Protein AF-A0A4V1RY22-F1 (afdb_monomer)

Nearest PDB structures (foldseek):
  6jee-assembly1_A  TM=6.084E-01  e=9.421E+00  Equus caballus

Mean predicted aligned error: 15.45 Å

Secondary structure (DSSP, 8-state):
-HHHHHHHHHHHHHHHTHHHHHHHHSS-S--EE-GGG-EE----HHHHHHHHHHHHHHHHHHHHTGGGSSSHHHHHHHHHHHHHHHHHHHHHHHTSHHHHHHHHH--HHHHHHHHHHH--S-------SSHHHHHHHHHHTGGGS---

Organism: NCBI:txid451672

Solvent-accessible surface area (backbone atoms only — not comparable to full-atom values): 8780 Å² total; per-residue (Å²): 106,74,70,56,51,53,46,51,50,52,52,49,59,59,51,57,64,46,51,68,36,49,52,35,50,61,53,79,42,55,76,39,76,46,82,94,68,46,76,49,55,28,19,33,77,76,50,42,56,53,37,49,55,50,51,50,52,50,40,52,54,48,58,76,49,26,82,79,44,80,60,35,69,65,46,44,53,52,47,50,52,51,39,53,53,52,47,65,61,42,55,65,50,56,68,32,72,68,43,46,45,38,65,73,74,57,49,74,60,56,59,55,50,53,58,62,69,72,56,78,92,69,92,75,83,87,85,78,76,68,64,66,62,58,52,54,64,58,58,71,68,62,82,82,78,86,77,136

Foldseek 3Di:
DVLVVQVVVVVVVLVVLVVVLVQQQPFDQDFDQDPPRDTGGHNDLLVNLVSLVSSLVVLVVCLVVLVVGRPSVVSNVVSVVVNVVSCVVNVVSCPDPVNVCCVVPPDPVVVVVVVVVPDDDDDDDDDDDVVVVVVVVVVVVPPPPPDD

Sequence (148 aa):
EEKDWAIISMFNEILQHFEPVLITLEGDGQQRKRKEGYIGAYGCPWDTLLGYEYLLGKMEVYKAAAHRYPDPEHFKVNINLCWKKLDKYYSPLDETPVTKKRRIYRNPFDEYREESRQAPTLLQPASSMTTLLQAEDAASSSTHNSLL

Structure (mmCIF, N/CA/C/O backbone):
data_AF-A0A4V1RY22-F1
#
_entry.id   AF-A0A4V1RY22-F1
#
loop_
_atom_site.group_PDB
_atom_site.id
_atom_site.type_symbol
_atom_site.label_atom_id
_atom_site.label_alt_id
_atom_site.label_comp_id
_atom_site.label_asym_id
_atom_site.label_entity_id
_atom_site.label_seq_id
_atom_site.pdbx_PDB_ins_code
_atom_site.Cartn_x
_atom_site.Cartn_y
_atom_site.Cartn_z
_atom_site.occupancy
_atom_site.B_iso_or_equiv
_atom_site.auth_seq_id
_atom_site.auth_comp_id
_atom_site.auth_asym_id
_atom_site.auth_atom_id
_atom_site.pdbx_PDB_model_num
ATOM 1 N N . GLU A 1 1 ? -17.571 12.253 17.803 1.00 68.25 1 GLU A N 1
ATOM 2 C CA . GLU A 1 1 ? -16.321 13.034 17.707 1.00 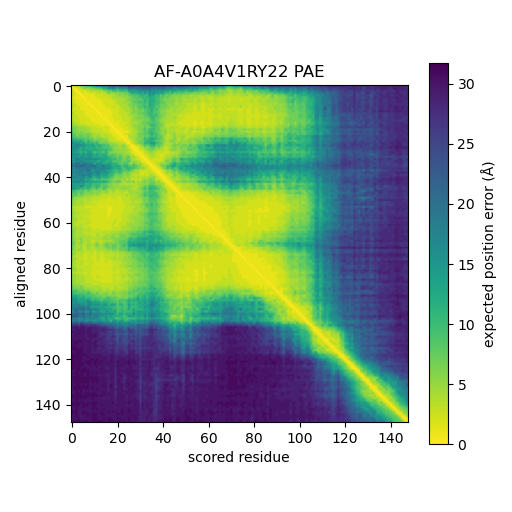68.25 1 GLU A CA 1
ATOM 3 C C . GLU A 1 1 ? -15.068 12.200 17.932 1.00 68.25 1 GLU A C 1
ATOM 5 O O . GLU A 1 1 ? -14.417 11.898 16.948 1.00 68.25 1 GLU A O 1
ATOM 10 N N . GLU A 1 2 ? -14.716 11.763 19.148 1.00 79.75 2 GLU A N 1
ATOM 11 C CA . GLU A 1 2 ? -13.443 11.033 19.377 1.00 79.75 2 GLU A CA 1
ATOM 12 C C . GLU A 1 2 ? -13.326 9.725 18.566 1.00 79.75 2 GLU A C 1
ATOM 14 O O . GLU A 1 2 ? -12.291 9.436 17.968 1.00 79.75 2 GLU A O 1
ATOM 19 N N . LYS A 1 3 ? -14.433 8.979 18.446 1.00 81.81 3 LYS A N 1
ATOM 20 C CA . LYS A 1 3 ? -14.525 7.785 17.590 1.00 81.81 3 LYS A CA 1
ATOM 21 C C . LYS A 1 3 ? -14.288 8.101 16.107 1.00 81.81 3 LYS A C 1
ATOM 23 O O . LYS A 1 3 ? -13.657 7.310 15.412 1.00 81.81 3 LYS A O 1
ATOM 28 N N . ASP A 1 4 ? -14.776 9.243 15.629 1.00 86.75 4 ASP A N 1
ATOM 29 C CA . ASP A 1 4 ? -14.654 9.646 14.225 1.00 86.75 4 ASP A CA 1
ATOM 30 C C . ASP A 1 4 ? -13.204 10.030 13.904 1.00 86.75 4 ASP A C 1
ATOM 32 O O . ASP A 1 4 ? -12.658 9.611 12.885 1.00 86.75 4 ASP A O 1
ATOM 36 N N . TRP A 1 5 ? -12.535 10.729 14.826 1.00 92.19 5 TRP A N 1
ATOM 37 C CA . TRP A 1 5 ? -11.103 11.021 14.731 1.00 92.19 5 TRP A CA 1
ATOM 38 C C . TRP A 1 5 ? -10.240 9.757 14.730 1.00 92.19 5 TRP A C 1
ATOM 40 O O . TRP A 1 5 ? -9.303 9.664 13.938 1.00 92.19 5 TRP A O 1
ATOM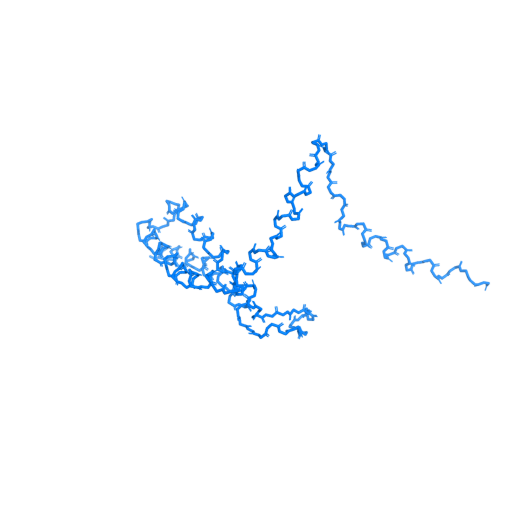 50 N N . ALA A 1 6 ? -10.578 8.756 15.549 1.00 88.69 6 ALA A N 1
ATOM 51 C CA . ALA A 1 6 ? -9.882 7.469 15.545 1.00 88.69 6 ALA A CA 1
ATOM 52 C C . ALA A 1 6 ? -10.015 6.742 14.192 1.00 88.69 6 ALA A C 1
ATOM 54 O O . ALA A 1 6 ? -9.037 6.192 13.684 1.00 88.69 6 ALA A O 1
ATOM 55 N N . ILE A 1 7 ? -11.203 6.789 13.574 1.00 88.69 7 ILE A N 1
ATOM 56 C CA . ILE A 1 7 ? -11.438 6.228 12.235 1.00 88.69 7 ILE A CA 1
ATOM 57 C C . ILE A 1 7 ? -10.599 6.965 11.182 1.00 88.69 7 ILE A C 1
ATOM 59 O O . ILE A 1 7 ? -9.950 6.326 10.353 1.00 88.69 7 ILE A O 1
ATOM 63 N N . ILE A 1 8 ? -10.577 8.301 11.222 1.00 90.12 8 ILE A N 1
ATOM 64 C CA . ILE A 1 8 ? -9.783 9.117 10.291 1.00 90.12 8 ILE A CA 1
ATOM 65 C C . ILE A 1 8 ? -8.288 8.815 10.444 1.00 90.12 8 ILE A C 1
ATOM 67 O O . ILE A 1 8 ? -7.602 8.622 9.441 1.00 90.12 8 ILE A O 1
ATOM 71 N N . SER A 1 9 ? -7.789 8.722 11.679 1.00 90.62 9 SER A N 1
ATOM 72 C CA . SER A 1 9 ? -6.379 8.419 11.952 1.00 90.62 9 SER A CA 1
ATOM 73 C C . SER A 1 9 ? -5.979 7.049 11.404 1.00 90.62 9 SER A C 1
ATOM 75 O O . SER A 1 9 ? -4.962 6.927 10.727 1.00 90.62 9 SER A O 1
ATOM 77 N N . MET A 1 10 ? -6.821 6.034 11.601 1.00 89.19 10 MET A N 1
ATOM 78 C CA . MET A 1 10 ? -6.621 4.701 11.032 1.00 89.19 10 MET A CA 1
ATOM 79 C C . MET A 1 10 ? -6.552 4.726 9.497 1.00 89.19 10 MET A C 1
ATOM 81 O O . MET A 1 10 ? -5.671 4.100 8.907 1.00 89.19 10 MET A O 1
ATOM 85 N N . PHE A 1 11 ? -7.463 5.437 8.822 1.00 90.44 11 PHE A N 1
ATOM 86 C CA . PHE A 1 11 ? -7.391 5.556 7.361 1.00 90.44 11 PHE A CA 1
ATOM 87 C C . PHE A 1 11 ? -6.138 6.308 6.914 1.00 90.44 11 PHE A C 1
ATOM 89 O O . PHE A 1 11 ? -5.524 5.915 5.923 1.00 90.44 11 PHE A O 1
ATOM 96 N N . ASN A 1 12 ? -5.724 7.336 7.654 1.00 91.75 12 ASN A N 1
ATOM 97 C CA . ASN A 1 12 ? -4.485 8.053 7.385 1.00 91.75 12 ASN A CA 1
ATOM 98 C C . ASN A 1 12 ? -3.258 7.129 7.484 1.00 91.75 12 ASN A C 1
ATOM 100 O O . ASN A 1 12 ? -2.412 7.155 6.596 1.00 91.75 12 ASN A O 1
ATOM 104 N N . GLU A 1 13 ? -3.186 6.260 8.497 1.00 90.88 13 GLU A N 1
ATOM 105 C CA . GLU A 1 13 ? -2.116 5.257 8.628 1.00 90.88 13 GLU A CA 1
ATOM 106 C C . GLU A 1 13 ? -2.052 4.311 7.422 1.00 90.88 13 GLU A C 1
ATOM 108 O O . GLU A 1 13 ? -0.976 4.028 6.901 1.00 90.88 13 GLU A O 1
ATOM 113 N N . ILE A 1 14 ? -3.205 3.852 6.930 1.00 91.06 14 ILE A N 1
ATOM 114 C CA . ILE A 1 14 ? -3.262 2.988 5.743 1.00 91.06 14 ILE A CA 1
ATOM 115 C C . ILE A 1 14 ? -2.799 3.740 4.494 1.00 91.06 14 ILE A C 1
ATOM 117 O O . ILE A 1 14 ? -2.056 3.190 3.679 1.00 91.06 14 ILE A O 1
ATOM 121 N N . LEU A 1 15 ? -3.234 4.992 4.333 1.00 91.38 15 LEU A N 1
ATOM 122 C CA . LEU A 1 15 ? -2.888 5.821 3.180 1.00 91.38 15 LEU A CA 1
ATOM 123 C C . LEU A 1 15 ? -1.398 6.181 3.143 1.00 91.38 15 LEU A C 1
ATOM 125 O O . LEU A 1 15 ? -0.839 6.271 2.052 1.00 91.38 15 LEU A O 1
ATOM 129 N N . GLN A 1 16 ? -0.721 6.279 4.290 1.00 90.44 16 GLN A N 1
ATOM 130 C CA . GLN A 1 16 ? 0.732 6.492 4.339 1.00 90.44 16 GLN A CA 1
ATOM 131 C C . GLN A 1 16 ? 1.527 5.382 3.636 1.00 90.44 16 GLN A C 1
ATOM 133 O O . GLN A 1 16 ? 2.604 5.639 3.107 1.00 90.44 16 GLN A O 1
ATOM 138 N N . HIS A 1 17 ? 1.005 4.152 3.551 1.00 89.94 17 HIS A N 1
ATOM 139 C CA . HIS A 1 17 ? 1.664 3.087 2.787 1.00 89.94 17 HIS A CA 1
ATOM 140 C C . HIS A 1 17 ? 1.627 3.306 1.267 1.00 89.94 17 HIS A C 1
ATOM 142 O O . HIS A 1 17 ? 2.456 2.734 0.558 1.00 89.94 17 HIS A O 1
ATOM 148 N N . PHE A 1 18 ? 0.703 4.127 0.758 1.00 87.50 18 PHE A N 1
ATOM 149 C CA . PHE A 1 18 ? 0.601 4.431 -0.670 1.00 87.50 18 PHE A CA 1
ATOM 150 C C . PHE A 1 18 ? 1.628 5.462 -1.119 1.00 87.50 18 PHE A C 1
ATOM 152 O O . PHE A 1 18 ? 2.100 5.373 -2.246 1.00 87.50 18 PHE A O 1
ATOM 159 N N . GLU A 1 19 ? 2.010 6.400 -0.258 1.00 83.75 19 GLU A N 1
ATOM 160 C CA . GLU A 1 19 ? 2.966 7.460 -0.586 1.00 83.75 19 GLU A CA 1
ATOM 161 C C . GLU A 1 19 ? 4.309 6.940 -1.142 1.00 83.75 19 GLU A C 1
ATOM 163 O O . GLU A 1 19 ? 4.658 7.316 -2.265 1.00 83.75 19 GLU A O 1
ATOM 168 N N . PRO A 1 20 ? 5.043 6.023 -0.475 1.00 74.69 20 PRO A N 1
ATOM 169 C CA . PRO A 1 20 ? 6.306 5.518 -1.015 1.00 74.69 20 PRO A CA 1
ATOM 170 C C . PRO A 1 20 ? 6.109 4.730 -2.315 1.00 74.69 20 PRO A C 1
ATOM 172 O O . PRO A 1 20 ? 6.975 4.750 -3.191 1.00 74.69 20 PRO A O 1
ATOM 175 N N . VAL A 1 21 ? 4.962 4.065 -2.480 1.00 81.69 21 VAL A N 1
ATOM 176 C CA . VAL A 1 21 ? 4.645 3.334 -3.711 1.00 81.69 21 VAL A CA 1
ATOM 177 C C . VAL A 1 21 ? 4.370 4.302 -4.853 1.00 81.69 21 VAL A C 1
ATOM 179 O O . VAL A 1 21 ? 4.947 4.139 -5.919 1.00 81.69 21 VAL A O 1
ATOM 182 N N . LEU A 1 22 ? 3.572 5.345 -4.633 1.00 80.81 22 LEU A N 1
ATOM 183 C CA . LEU A 1 22 ? 3.288 6.367 -5.640 1.00 80.81 22 LEU A CA 1
ATOM 184 C C . LEU A 1 22 ? 4.559 7.100 -6.070 1.00 80.81 22 LEU A C 1
ATOM 186 O O . LEU A 1 22 ? 4.793 7.219 -7.266 1.00 80.81 22 LEU A O 1
ATOM 190 N N . ILE A 1 23 ? 5.439 7.466 -5.132 1.00 70.75 23 ILE A N 1
ATOM 191 C CA . ILE A 1 23 ? 6.755 8.044 -5.458 1.00 70.75 23 ILE A CA 1
ATOM 192 C C . ILE A 1 23 ? 7.572 7.087 -6.335 1.00 70.75 23 ILE A C 1
ATOM 194 O O . ILE A 1 23 ? 8.228 7.507 -7.282 1.00 70.75 23 ILE A O 1
ATOM 198 N N . THR A 1 24 ? 7.510 5.785 -6.052 1.00 67.56 24 THR A N 1
ATOM 199 C CA . THR A 1 24 ? 8.213 4.758 -6.833 1.00 67.56 24 THR A CA 1
ATOM 200 C C . THR A 1 24 ? 7.589 4.547 -8.218 1.00 67.56 24 THR A C 1
ATOM 202 O O . THR A 1 24 ? 8.281 4.122 -9.140 1.00 67.56 24 THR A O 1
ATOM 205 N N . LEU A 1 25 ? 6.305 4.865 -8.394 1.00 72.25 25 LEU A N 1
ATOM 206 C CA . LEU A 1 25 ? 5.580 4.781 -9.666 1.00 72.25 25 LEU A CA 1
ATOM 207 C C . LEU A 1 25 ? 5.710 6.052 -10.513 1.00 72.25 25 LEU A C 1
ATOM 209 O O . LEU A 1 25 ? 5.703 5.977 -11.740 1.00 72.25 25 LEU A O 1
ATOM 213 N N . GLU A 1 26 ? 5.840 7.210 -9.874 1.00 70.31 26 GLU A N 1
ATOM 214 C CA . GLU A 1 26 ? 5.948 8.510 -10.524 1.00 70.31 26 GLU A CA 1
ATOM 215 C C . GLU A 1 26 ? 7.391 8.766 -10.980 1.00 70.31 26 GLU A C 1
ATOM 217 O O . GLU A 1 26 ? 8.230 9.331 -10.278 1.00 70.31 26 GLU A O 1
ATOM 222 N N . GLY A 1 27 ? 7.702 8.342 -12.203 1.00 71.12 27 GLY A N 1
ATOM 223 C CA . GLY A 1 27 ? 8.973 8.661 -12.836 1.00 71.12 27 GLY A CA 1
ATOM 224 C C . GLY A 1 27 ? 9.183 7.952 -14.166 1.00 71.12 27 GLY A C 1
ATOM 225 O O . GLY A 1 27 ? 8.273 7.361 -14.736 1.00 71.12 27 GLY A O 1
ATOM 226 N N . ASP A 1 28 ? 10.405 8.036 -14.667 1.00 72.25 28 ASP A N 1
ATOM 227 C CA . ASP A 1 28 ? 10.824 7.529 -15.976 1.00 72.25 28 ASP A CA 1
ATOM 228 C C . ASP A 1 28 ? 11.980 6.519 -15.882 1.00 72.25 28 ASP A C 1
ATOM 230 O O . ASP A 1 28 ? 12.643 6.217 -16.874 1.00 72.25 28 ASP A O 1
ATOM 234 N N . GLY A 1 29 ? 12.265 6.029 -14.676 1.00 72.38 29 GLY A N 1
ATOM 235 C CA . GLY A 1 29 ? 13.343 5.091 -14.383 1.00 72.38 29 GLY A CA 1
ATOM 236 C C . GLY A 1 29 ? 14.748 5.687 -14.508 1.00 72.38 29 GLY A C 1
ATOM 237 O O . GLY A 1 29 ? 15.724 4.944 -14.416 1.00 72.38 29 GLY A O 1
ATOM 238 N N . GLN A 1 30 ? 14.889 7.002 -14.709 1.00 76.19 30 GLN A N 1
ATOM 239 C CA . GLN A 1 30 ? 16.201 7.630 -14.872 1.00 76.19 30 GLN A CA 1
ATOM 240 C C . GLN A 1 30 ? 16.819 8.010 -13.529 1.00 76.19 30 GLN A C 1
ATOM 242 O O . GLN A 1 30 ? 16.189 8.675 -12.699 1.00 76.19 30 GLN A O 1
ATOM 247 N N . GLN A 1 31 ? 18.094 7.655 -13.351 1.00 77.50 31 GLN A N 1
ATOM 248 C CA . GLN A 1 31 ? 18.866 8.094 -12.196 1.00 77.50 31 GLN A CA 1
ATOM 249 C C . GLN A 1 31 ? 19.122 9.595 -12.259 1.00 77.50 31 GLN A C 1
ATOM 251 O O . GLN A 1 31 ? 19.667 10.112 -13.235 1.00 77.50 31 GLN A O 1
ATOM 256 N N . ARG A 1 32 ? 18.731 10.300 -11.198 1.00 78.50 32 ARG A N 1
ATOM 257 C CA . ARG A 1 32 ? 18.973 11.736 -11.047 1.00 78.50 32 ARG A CA 1
ATOM 258 C C . ARG A 1 32 ? 19.325 12.051 -9.606 1.00 78.50 32 ARG A C 1
ATOM 260 O O . ARG A 1 32 ? 18.870 11.371 -8.688 1.00 78.50 32 ARG A O 1
ATOM 267 N N . LYS A 1 33 ? 20.085 13.126 -9.413 1.00 82.19 33 LYS A N 1
ATOM 268 C CA . LYS A 1 33 ? 20.279 13.723 -8.093 1.00 82.19 33 LYS A CA 1
ATOM 269 C C . LYS A 1 33 ? 18.964 14.383 -7.665 1.00 82.19 33 LYS A C 1
ATOM 271 O O . LYS A 1 33 ? 18.443 15.243 -8.375 1.00 82.19 33 LYS A O 1
ATOM 276 N N . ARG A 1 34 ? 18.391 13.931 -6.553 1.00 75.88 34 ARG A N 1
ATOM 277 C CA . ARG A 1 34 ? 17.114 14.398 -5.993 1.00 75.88 34 ARG A CA 1
ATOM 278 C C . ARG A 1 34 ? 17.362 15.278 -4.763 1.00 75.88 34 ARG A C 1
ATOM 280 O O . ARG A 1 34 ? 18.503 15.650 -4.474 1.00 75.88 34 ARG A O 1
ATOM 287 N N . LYS A 1 35 ? 16.278 15.665 -4.074 1.00 76.50 35 LYS A N 1
ATOM 288 C CA . LYS A 1 35 ? 16.358 16.408 -2.807 1.00 76.50 35 LYS A CA 1
ATOM 289 C C . LYS A 1 35 ? 17.303 15.680 -1.842 1.00 76.50 35 LYS A C 1
ATOM 291 O O . LYS A 1 35 ? 17.415 14.461 -1.895 1.00 76.50 35 LYS A O 1
ATOM 296 N N . GLU A 1 36 ? 18.028 16.455 -1.039 1.00 74.19 36 GLU A N 1
ATOM 297 C CA . GLU A 1 36 ? 19.043 15.958 -0.090 1.00 74.19 36 GLU A CA 1
ATOM 298 C C . GLU A 1 36 ? 20.260 15.268 -0.734 1.00 74.19 36 GLU A C 1
ATOM 300 O O . GLU A 1 36 ? 21.103 14.703 -0.048 1.00 74.19 36 GLU A O 1
ATOM 305 N N . GLY A 1 37 ? 20.416 15.359 -2.059 1.00 76.75 37 GLY A N 1
ATOM 306 C CA . GLY A 1 37 ? 21.600 14.861 -2.758 1.00 76.75 37 GLY A CA 1
ATOM 307 C C . GLY A 1 37 ? 21.592 13.360 -3.049 1.00 76.75 37 GLY A C 1
ATOM 308 O O . GLY A 1 37 ? 22.534 12.884 -3.682 1.00 76.75 37 GLY A O 1
ATOM 309 N N . TYR A 1 38 ? 20.527 12.646 -2.673 1.00 75.25 38 TYR A N 1
ATOM 310 C CA . TYR A 1 38 ? 20.320 11.237 -3.003 1.00 75.25 38 TYR A CA 1
ATOM 311 C C . TYR A 1 38 ? 20.258 11.017 -4.523 1.00 75.25 38 TYR A C 1
ATOM 313 O O . TYR A 1 38 ? 19.579 11.758 -5.242 1.00 75.25 38 TYR A O 1
ATOM 321 N N . ILE A 1 39 ? 20.958 9.994 -5.021 1.00 74.94 39 ILE A N 1
ATOM 322 C CA . ILE A 1 39 ? 20.863 9.546 -6.415 1.00 74.94 39 ILE A CA 1
ATOM 323 C C . ILE A 1 39 ? 19.891 8.371 -6.460 1.00 74.94 39 ILE A C 1
ATOM 325 O O . ILE A 1 39 ? 20.169 7.309 -5.911 1.00 74.94 39 ILE A O 1
ATOM 329 N N . GLY A 1 40 ? 18.763 8.567 -7.137 1.00 70.19 40 GLY A N 1
ATOM 330 C CA . GLY A 1 40 ? 17.729 7.548 -7.270 1.00 70.19 40 GLY A CA 1
ATOM 331 C C . GLY A 1 40 ? 17.014 7.618 -8.610 1.00 70.19 40 GLY A C 1
ATOM 332 O O . GLY A 1 40 ? 16.912 8.684 -9.228 1.00 70.19 40 GLY A O 1
ATOM 333 N N . ALA A 1 41 ? 16.521 6.464 -9.049 1.00 71.62 41 ALA A N 1
ATOM 334 C CA . ALA A 1 41 ? 15.578 6.336 -10.151 1.00 71.62 41 ALA A CA 1
ATOM 335 C C . ALA A 1 41 ? 14.183 6.054 -9.578 1.00 71.62 41 ALA A C 1
ATOM 337 O O . ALA A 1 41 ? 14.039 5.197 -8.714 1.00 71.62 41 ALA A O 1
ATOM 338 N N . TYR A 1 42 ? 13.172 6.771 -10.067 1.00 74.88 42 TYR A N 1
ATOM 339 C CA . TYR A 1 42 ? 11.756 6.557 -9.744 1.00 74.88 42 TYR A CA 1
ATOM 340 C C . TYR A 1 42 ? 11.007 6.18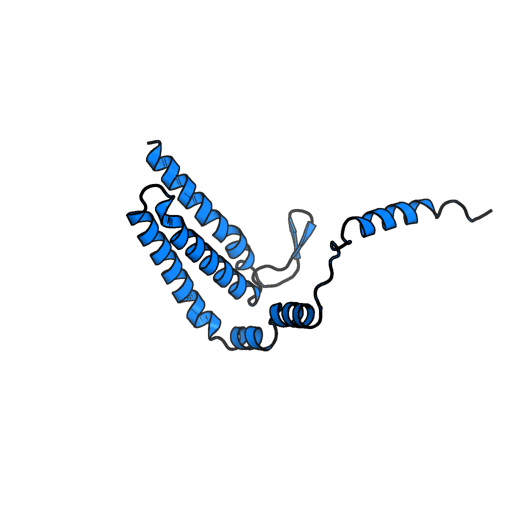7 -11.022 1.00 74.88 42 TYR A C 1
ATOM 342 O O . TYR A 1 42 ? 11.448 6.569 -12.105 1.00 74.88 42 TYR A O 1
ATOM 350 N N . GLY A 1 43 ? 9.892 5.467 -10.924 1.00 69.44 43 GLY A N 1
ATOM 351 C CA . GLY A 1 43 ? 9.088 5.027 -12.070 1.00 69.44 43 GLY A CA 1
ATOM 352 C C . GLY A 1 43 ? 9.739 3.917 -12.889 1.00 69.44 43 GLY A C 1
ATOM 353 O O . GLY A 1 43 ? 9.508 3.792 -14.089 1.00 69.44 43 GLY A O 1
ATOM 354 N N . CYS A 1 44 ? 10.600 3.120 -12.260 1.00 71.38 44 CYS A N 1
ATOM 355 C CA . CYS A 1 44 ? 11.159 1.941 -12.891 1.00 71.38 44 CYS A CA 1
ATOM 356 C C . CYS A 1 44 ? 10.056 0.871 -13.010 1.00 71.38 44 CYS A C 1
ATOM 358 O O . CYS A 1 44 ? 9.512 0.467 -11.979 1.00 71.38 44 CYS A O 1
ATOM 360 N N . PRO A 1 45 ? 9.731 0.352 -14.212 1.00 69.12 45 PRO A N 1
ATOM 361 C CA . PRO A 1 45 ? 8.647 -0.626 -14.372 1.00 69.12 45 PRO A CA 1
ATOM 362 C C . PRO A 1 45 ? 8.821 -1.888 -13.513 1.00 69.12 45 PRO A C 1
ATOM 364 O O . PRO A 1 45 ? 7.851 -2.559 -13.168 1.00 69.12 45 PRO A O 1
ATOM 367 N N . TRP A 1 46 ? 10.065 -2.217 -13.152 1.00 70.44 46 TRP A N 1
ATOM 368 C CA . TRP A 1 46 ? 10.387 -3.338 -12.270 1.00 70.44 46 TRP A CA 1
ATOM 369 C C . TRP A 1 46 ? 9.959 -3.097 -10.814 1.00 70.44 46 TRP A C 1
ATOM 371 O O . TRP A 1 46 ? 9.610 -4.059 -10.129 1.00 70.44 46 TRP A O 1
ATOM 381 N N . ASP A 1 47 ? 9.969 -1.843 -10.359 1.00 75.62 47 ASP A N 1
ATOM 382 C CA . ASP A 1 47 ? 9.603 -1.455 -8.993 1.00 75.62 47 ASP A CA 1
ATOM 383 C C . ASP A 1 47 ? 8.091 -1.265 -8.852 1.00 75.62 47 ASP A C 1
ATOM 385 O O . ASP A 1 47 ? 7.539 -1.448 -7.768 1.00 75.62 47 ASP A O 1
ATOM 389 N N . THR A 1 48 ? 7.397 -1.008 -9.968 1.00 75.69 48 THR A N 1
ATOM 390 C CA . THR A 1 48 ? 5.934 -1.011 -10.023 1.00 75.69 48 THR A CA 1
ATOM 391 C C . THR A 1 48 ? 5.360 -2.304 -9.458 1.00 75.69 48 THR A C 1
ATOM 393 O O . THR A 1 48 ? 4.482 -2.247 -8.603 1.00 75.69 48 THR A O 1
ATOM 396 N N . LEU A 1 49 ? 5.88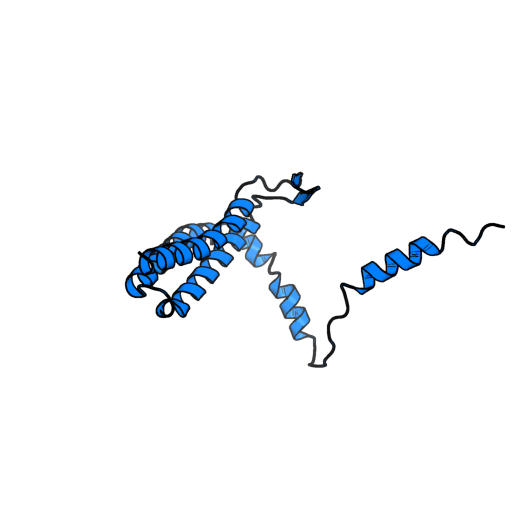3 -3.465 -9.866 1.00 77.62 49 LEU A N 1
ATOM 397 C CA . LEU A 1 49 ? 5.374 -4.748 -9.376 1.00 77.62 49 LEU A CA 1
ATOM 398 C C . LEU A 1 49 ? 5.566 -4.909 -7.862 1.00 77.62 49 LEU A C 1
ATOM 400 O O . LEU A 1 49 ? 4.621 -5.273 -7.168 1.00 77.62 49 LEU A O 1
ATOM 404 N N . LEU A 1 50 ? 6.756 -4.570 -7.354 1.00 79.12 50 LEU A N 1
ATOM 405 C CA . LEU A 1 50 ? 7.058 -4.623 -5.917 1.00 79.12 50 LEU A CA 1
ATOM 406 C C . LEU A 1 50 ? 6.138 -3.710 -5.111 1.00 79.12 50 LEU A C 1
ATOM 408 O O . LEU A 1 50 ? 5.705 -4.078 -4.023 1.00 79.12 50 LEU A O 1
ATOM 412 N N . GLY A 1 51 ? 5.828 -2.528 -5.648 1.00 83.75 51 GLY A N 1
ATOM 413 C CA . GLY A 1 51 ? 4.909 -1.587 -5.020 1.00 83.75 51 GLY A CA 1
ATOM 414 C C . GLY A 1 51 ? 3.509 -2.176 -4.842 1.00 83.75 51 GLY A C 1
ATOM 415 O O . GLY A 1 51 ? 2.921 -2.060 -3.767 1.00 83.75 51 GLY A O 1
ATOM 416 N N . TYR A 1 52 ? 2.992 -2.868 -5.861 1.00 84.69 52 TYR A N 1
ATOM 417 C CA . TYR A 1 52 ? 1.705 -3.557 -5.757 1.00 84.69 52 TYR A CA 1
ATOM 418 C C . TYR A 1 52 ? 1.754 -4.755 -4.798 1.00 84.69 52 TYR A C 1
ATOM 420 O O . TYR A 1 52 ? 0.865 -4.873 -3.956 1.00 84.69 52 TYR A O 1
ATOM 428 N N . GLU A 1 53 ? 2.783 -5.606 -4.875 1.00 86.25 53 GLU A N 1
ATOM 429 C CA . GLU A 1 53 ? 2.970 -6.745 -3.957 1.00 86.25 53 GLU A CA 1
ATOM 430 C C . GLU A 1 53 ? 3.029 -6.279 -2.493 1.00 86.25 53 GLU A C 1
ATOM 432 O O . GLU A 1 53 ? 2.374 -6.854 -1.619 1.00 86.25 53 GLU A O 1
ATOM 437 N N . TYR A 1 54 ? 3.747 -5.182 -2.234 1.00 88.06 54 TYR A N 1
ATOM 438 C CA . TYR A 1 54 ? 3.818 -4.546 -0.922 1.00 88.06 54 TYR A CA 1
ATOM 439 C C . TYR A 1 54 ? 2.439 -4.094 -0.425 1.00 88.06 54 TYR A C 1
ATOM 441 O O . TYR A 1 54 ? 2.048 -4.443 0.692 1.00 88.06 54 TYR A O 1
ATOM 449 N N . LEU A 1 55 ? 1.678 -3.352 -1.240 1.00 90.69 55 LEU A N 1
ATOM 450 C CA . LEU A 1 55 ? 0.348 -2.869 -0.847 1.00 90.69 55 LEU A CA 1
ATOM 451 C C . LEU A 1 55 ? -0.638 -4.018 -0.629 1.00 90.69 55 LEU A C 1
ATOM 453 O O . LEU A 1 55 ? -1.366 -4.009 0.364 1.00 90.69 55 LEU A O 1
ATOM 457 N N . LEU A 1 56 ? -0.645 -5.020 -1.512 1.00 91.00 56 LEU A N 1
ATOM 458 C CA . LEU A 1 56 ? -1.474 -6.219 -1.365 1.00 91.00 56 LEU A CA 1
ATOM 459 C C . LEU A 1 56 ? -1.158 -6.944 -0.051 1.00 91.00 56 LEU A C 1
ATOM 461 O O . LEU A 1 56 ? -2.078 -7.263 0.706 1.00 91.00 56 LEU A O 1
ATOM 465 N N . GLY A 1 57 ? 0.129 -7.115 0.269 1.00 89.06 57 GLY A 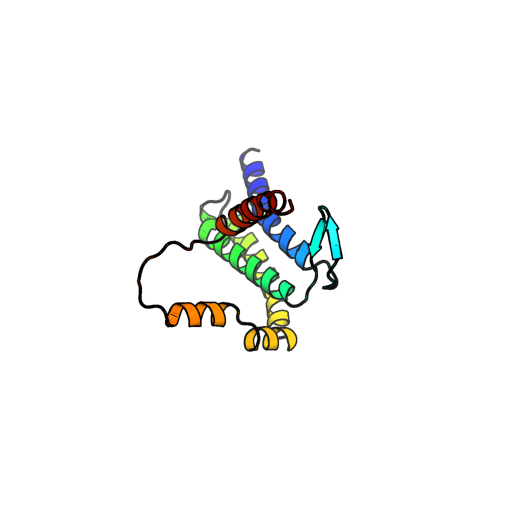N 1
ATOM 466 C CA . GLY A 1 57 ? 0.575 -7.684 1.540 1.00 89.06 57 GLY A CA 1
ATOM 467 C C . GLY A 1 57 ? 0.135 -6.859 2.753 1.00 89.06 57 GLY A C 1
ATOM 468 O O . GLY A 1 57 ? -0.358 -7.416 3.734 1.00 89.06 57 GLY A O 1
ATOM 469 N N . LYS A 1 58 ? 0.231 -5.523 2.688 1.00 91.44 58 LYS A N 1
ATOM 470 C CA . LYS A 1 58 ? -0.252 -4.637 3.761 1.00 91.44 58 LYS A CA 1
ATOM 471 C C . LYS A 1 58 ? -1.752 -4.774 3.987 1.00 91.44 58 LYS A C 1
ATOM 473 O O . LYS A 1 58 ? -2.178 -4.910 5.132 1.00 91.44 58 LYS A O 1
ATOM 478 N N . MET A 1 59 ? -2.547 -4.792 2.919 1.00 93.06 59 MET A N 1
ATOM 479 C CA . MET A 1 59 ? -3.993 -4.977 3.030 1.00 93.06 59 MET A CA 1
ATOM 480 C C . MET A 1 59 ? -4.349 -6.318 3.690 1.00 93.06 59 MET A C 1
ATOM 482 O O . MET A 1 59 ? -5.259 -6.347 4.512 1.00 93.06 59 MET A O 1
ATOM 486 N N . GLU A 1 60 ? -3.626 -7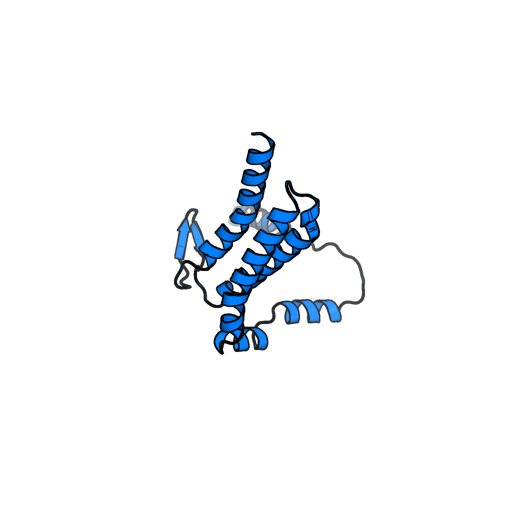.408 3.407 1.00 92.19 60 GLU A N 1
ATOM 487 C CA . GLU A 1 60 ? -3.831 -8.699 4.093 1.00 92.19 60 GLU A CA 1
ATOM 488 C C . GLU A 1 60 ? -3.554 -8.621 5.604 1.00 92.19 60 GLU A C 1
ATOM 490 O O . GLU A 1 60 ? -4.342 -9.124 6.409 1.00 92.19 60 GLU A O 1
ATOM 495 N N . VAL A 1 61 ? -2.498 -7.910 6.017 1.00 91.44 61 VAL A N 1
ATOM 496 C CA . VAL A 1 61 ? -2.223 -7.657 7.444 1.00 91.44 61 VAL A CA 1
ATOM 497 C C . VAL A 1 61 ? -3.381 -6.895 8.100 1.00 91.44 61 VAL A C 1
ATOM 499 O O . VAL A 1 61 ? -3.837 -7.279 9.180 1.00 91.44 61 VAL A O 1
ATOM 502 N N . TYR A 1 62 ? -3.910 -5.861 7.438 1.00 91.50 62 TYR A N 1
ATOM 503 C CA . TYR A 1 62 ? -5.058 -5.103 7.949 1.00 91.50 62 TYR A CA 1
ATOM 504 C C . TYR A 1 62 ? -6.345 -5.933 8.005 1.00 91.50 62 TYR A C 1
ATOM 506 O O . TYR A 1 62 ? -7.095 -5.807 8.972 1.00 91.50 62 TYR A O 1
ATOM 514 N N . LYS A 1 63 ? -6.595 -6.826 7.034 1.00 89.94 63 LYS A N 1
ATOM 515 C CA . LYS A 1 63 ? -7.729 -7.769 7.094 1.00 89.94 63 LYS A CA 1
ATOM 516 C C . LYS A 1 63 ? -7.633 -8.670 8.324 1.00 89.94 63 LYS A C 1
ATOM 518 O O . LYS A 1 63 ? -8.618 -8.815 9.047 1.00 89.94 63 LYS A O 1
ATOM 523 N N . ALA A 1 64 ? -6.455 -9.236 8.593 1.00 90.62 64 ALA A N 1
ATOM 524 C CA . ALA A 1 64 ? -6.233 -10.099 9.754 1.00 90.62 64 ALA A CA 1
ATOM 525 C C . ALA A 1 64 ? -6.400 -9.338 11.085 1.00 90.62 64 ALA A C 1
ATOM 527 O O . ALA A 1 64 ? -6.960 -9.858 12.055 1.00 90.62 64 ALA A O 1
ATOM 528 N N . ALA A 1 65 ? -5.967 -8.077 11.122 1.00 89.19 65 ALA A N 1
ATOM 529 C CA . ALA A 1 65 ? -6.077 -7.203 12.286 1.00 89.19 65 ALA A CA 1
ATOM 530 C C . ALA A 1 65 ? -7.415 -6.443 12.385 1.00 89.19 65 ALA A C 1
ATOM 532 O O . ALA A 1 65 ? -7.592 -5.667 13.320 1.00 89.19 65 ALA A O 1
ATOM 533 N N . ALA A 1 66 ? -8.376 -6.676 11.482 1.00 89.50 66 ALA A N 1
ATOM 534 C CA . ALA A 1 66 ? -9.579 -5.850 11.343 1.00 89.50 66 ALA A CA 1
ATOM 535 C C . ALA A 1 66 ? -10.423 -5.716 12.625 1.00 89.50 66 ALA A C 1
ATOM 537 O O . ALA A 1 66 ? -11.057 -4.692 12.853 1.00 89.50 66 ALA A O 1
ATOM 538 N N . HIS A 1 67 ? -10.408 -6.738 13.484 1.00 88.19 67 HIS A N 1
ATOM 539 C CA . HIS A 1 67 ? -11.114 -6.753 14.770 1.00 88.19 67 HIS A CA 1
ATOM 540 C C . HIS A 1 67 ? -10.591 -5.720 15.783 1.00 88.19 67 HIS A C 1
ATOM 542 O O . HIS A 1 67 ? -11.277 -5.430 16.757 1.00 88.19 67 HIS A O 1
ATOM 548 N N . ARG A 1 68 ? -9.378 -5.192 15.578 1.00 87.38 68 ARG A N 1
ATOM 549 C CA . ARG A 1 68 ? -8.720 -4.233 16.481 1.00 87.38 68 ARG A CA 1
ATOM 550 C C . ARG A 1 68 ? -9.116 -2.787 16.204 1.00 87.38 68 ARG A C 1
ATOM 552 O O . ARG A 1 68 ? -8.740 -1.906 16.970 1.00 87.38 68 ARG A O 1
ATOM 559 N N . TYR A 1 69 ? -9.829 -2.546 15.110 1.00 85.25 69 TYR A N 1
ATOM 560 C CA . TYR A 1 69 ? -10.119 -1.206 14.631 1.00 85.25 69 TYR A CA 1
ATOM 561 C C . TYR A 1 69 ? -11.508 -0.720 15.046 1.00 85.25 69 TYR A C 1
ATOM 563 O O . TYR A 1 69 ? -12.417 -1.534 15.246 1.00 85.25 69 TYR A O 1
ATOM 571 N N . PRO A 1 70 ? -11.702 0.606 15.159 1.00 83.75 70 PRO A N 1
ATOM 572 C CA . PRO A 1 70 ? -13.027 1.172 15.345 1.00 83.75 70 PRO A CA 1
ATOM 573 C C . PRO A 1 70 ? -13.923 0.790 14.163 1.00 83.75 70 PRO A C 1
ATOM 575 O O . PRO A 1 70 ? -13.538 0.959 13.012 1.00 83.75 70 PRO A O 1
ATOM 578 N N . ASP A 1 71 ? -15.122 0.291 14.460 1.00 87.31 71 ASP A N 1
ATOM 579 C CA . ASP A 1 71 ? -16.087 -0.182 13.457 1.00 87.31 71 ASP A CA 1
ATOM 580 C C . ASP A 1 71 ? -15.545 -1.283 12.507 1.00 87.31 71 ASP A C 1
ATOM 582 O O . ASP A 1 71 ? -15.349 -1.068 11.303 1.00 87.31 71 ASP A O 1
ATOM 586 N N . PRO A 1 72 ? -15.309 -2.501 13.038 1.00 87.25 72 PRO A N 1
ATOM 587 C CA . PRO A 1 72 ? -14.696 -3.591 12.283 1.00 87.25 72 PRO A CA 1
ATOM 588 C C . PRO A 1 72 ? -15.455 -3.991 11.015 1.00 87.25 72 PRO A C 1
ATOM 590 O O . PRO A 1 72 ? -14.834 -4.445 10.059 1.00 87.25 72 PRO A O 1
ATOM 593 N N . GLU A 1 73 ? -16.781 -3.858 10.986 1.00 89.06 73 GLU A N 1
ATOM 594 C CA . GLU A 1 73 ? -17.587 -4.318 9.851 1.00 89.06 73 GLU A CA 1
ATOM 595 C C . GLU A 1 73 ? -17.417 -3.401 8.638 1.00 89.06 73 GLU A C 1
ATOM 597 O O . GLU A 1 73 ? -17.082 -3.874 7.548 1.00 89.06 73 GLU A O 1
ATOM 602 N N . HIS A 1 74 ? -17.521 -2.082 8.832 1.00 87.94 74 HIS A N 1
ATOM 603 C CA . HIS A 1 74 ? -17.220 -1.121 7.770 1.00 87.94 74 HIS A CA 1
ATOM 604 C C . HIS A 1 74 ? -15.748 -1.183 7.349 1.00 87.94 74 HIS A C 1
ATOM 606 O O . HIS A 1 74 ? -15.436 -1.142 6.153 1.00 87.94 74 HIS A O 1
ATOM 612 N N . PHE A 1 75 ? -14.837 -1.349 8.310 1.00 90.25 75 PHE A N 1
ATOM 613 C CA . PHE A 1 75 ? -13.411 -1.452 8.029 1.00 90.25 75 PHE A CA 1
ATOM 614 C C . PHE A 1 75 ? -13.067 -2.659 7.146 1.00 90.25 75 PHE A C 1
ATOM 616 O O . PHE A 1 75 ? -12.412 -2.504 6.111 1.00 90.25 75 PHE A O 1
ATOM 623 N N . LYS A 1 76 ? -13.561 -3.857 7.494 1.00 91.62 76 LYS A N 1
ATOM 624 C CA . LYS A 1 76 ? -13.357 -5.082 6.700 1.00 91.62 76 LYS A CA 1
ATOM 625 C C . LYS A 1 76 ? -13.837 -4.906 5.268 1.00 91.62 76 LYS A C 1
ATOM 627 O O . LYS A 1 76 ? -13.146 -5.325 4.339 1.00 91.62 76 LYS A O 1
ATOM 632 N N . VAL A 1 77 ? -15.016 -4.312 5.075 1.00 93.06 77 VAL A N 1
ATOM 633 C CA . VAL A 1 77 ? -15.566 -4.074 3.734 1.00 93.06 77 VAL A CA 1
ATOM 634 C C . VAL A 1 77 ? -14.635 -3.160 2.938 1.00 93.06 77 VAL A C 1
ATOM 636 O O . VAL A 1 77 ? -14.240 -3.513 1.826 1.00 93.06 77 VAL A O 1
ATOM 639 N N . ASN A 1 78 ? -14.207 -2.043 3.525 1.00 92.12 78 ASN A N 1
ATOM 640 C CA . ASN A 1 78 ? -13.356 -1.063 2.851 1.00 92.12 78 ASN A CA 1
ATOM 641 C C . ASN A 1 78 ? -11.964 -1.615 2.504 1.00 92.12 78 ASN A C 1
ATOM 643 O O . ASN A 1 78 ? -11.511 -1.449 1.370 1.00 92.12 78 ASN A O 1
ATOM 647 N N . ILE A 1 79 ? -11.311 -2.335 3.422 1.00 93.62 79 ILE A N 1
ATOM 648 C CA . ILE A 1 79 ? -10.015 -2.977 3.147 1.00 93.62 79 ILE A CA 1
ATOM 649 C C . ILE A 1 79 ? -10.145 -4.042 2.056 1.00 93.62 79 ILE A C 1
ATOM 651 O O . ILE A 1 79 ? -9.301 -4.121 1.163 1.00 93.62 79 ILE A O 1
ATOM 655 N N . ASN A 1 80 ? -11.213 -4.843 2.073 1.00 93.62 80 ASN A N 1
ATOM 656 C CA . ASN A 1 80 ? -11.446 -5.836 1.027 1.00 93.62 80 ASN A CA 1
ATOM 657 C C . ASN A 1 80 ? -11.680 -5.193 -0.344 1.00 93.62 80 ASN A C 1
ATOM 659 O O . ASN A 1 80 ? -11.190 -5.708 -1.349 1.00 93.62 80 ASN A O 1
ATOM 663 N N . LEU A 1 81 ? -12.400 -4.070 -0.403 1.00 95.06 81 LEU A N 1
ATOM 664 C CA . LEU A 1 81 ? -12.579 -3.308 -1.641 1.00 95.06 81 LEU A CA 1
ATOM 665 C C . LEU A 1 81 ? -11.257 -2.719 -2.140 1.00 95.0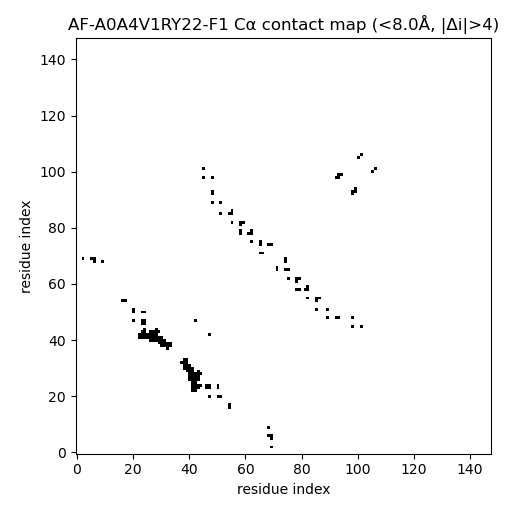6 81 LEU A C 1
ATOM 667 O O . LEU A 1 81 ? -10.969 -2.805 -3.333 1.00 95.06 81 LEU A O 1
ATOM 671 N N . CYS A 1 82 ? -10.438 -2.177 -1.236 1.00 93.38 82 CYS A N 1
ATOM 672 C CA . CYS A 1 82 ? -9.101 -1.683 -1.553 1.00 93.38 82 CYS A CA 1
ATOM 673 C C . CYS A 1 82 ? -8.224 -2.795 -2.144 1.00 93.38 82 CYS A C 1
ATOM 675 O O . CYS A 1 82 ? -7.693 -2.646 -3.244 1.00 93.38 82 CYS A O 1
ATOM 677 N N . TRP A 1 83 ? -8.163 -3.949 -1.473 1.00 94.50 83 TRP A N 1
ATOM 678 C CA . TRP A 1 83 ? -7.416 -5.116 -1.941 1.00 94.50 83 TRP A CA 1
ATOM 679 C C . TRP A 1 83 ? -7.887 -5.577 -3.323 1.00 94.50 83 TRP A C 1
ATOM 681 O O . TRP A 1 83 ? -7.073 -5.719 -4.226 1.00 94.50 83 TRP A O 1
ATOM 691 N N . LYS A 1 84 ? -9.205 -5.726 -3.531 1.00 95.12 84 LYS A N 1
ATOM 692 C CA . LYS A 1 84 ? -9.769 -6.121 -4.836 1.00 95.12 84 LYS A CA 1
ATOM 693 C C . LYS A 1 84 ? -9.417 -5.128 -5.937 1.00 95.12 84 LYS A C 1
ATOM 695 O O . LYS A 1 84 ? -9.201 -5.519 -7.081 1.00 95.12 84 LYS A O 1
ATOM 700 N N . LYS A 1 85 ? -9.387 -3.834 -5.609 1.00 93.88 85 LYS A N 1
ATOM 701 C CA . LYS A 1 85 ? -9.010 -2.792 -6.561 1.00 93.88 85 LYS A CA 1
ATOM 702 C C . LYS A 1 85 ? -7.527 -2.890 -6.920 1.00 93.88 85 LYS A C 1
ATOM 704 O O . LYS A 1 85 ? -7.213 -2.804 -8.100 1.00 93.88 85 LYS A O 1
ATOM 709 N N . LEU A 1 86 ? -6.646 -3.109 -5.945 1.00 90.88 86 LEU A N 1
ATOM 710 C CA . LEU A 1 86 ? -5.216 -3.336 -6.184 1.00 90.88 86 LEU A CA 1
ATOM 711 C C . LEU A 1 86 ? -4.980 -4.590 -7.032 1.00 90.88 86 LEU A C 1
ATOM 713 O O . LEU A 1 86 ? -4.279 -4.515 -8.036 1.00 90.88 86 LEU A O 1
ATOM 717 N N . ASP A 1 87 ? -5.627 -5.699 -6.681 1.00 91.06 87 ASP A N 1
ATOM 718 C CA . ASP A 1 87 ? -5.513 -6.981 -7.381 1.00 91.06 87 ASP A CA 1
ATOM 719 C C . ASP A 1 87 ? -5.970 -6.880 -8.844 1.00 91.06 87 ASP A C 1
ATOM 721 O O . ASP A 1 87 ? -5.289 -7.341 -9.757 1.00 91.06 87 ASP A O 1
ATOM 725 N N . LYS A 1 88 ? -7.060 -6.145 -9.101 1.00 91.50 88 LYS A N 1
ATOM 726 C CA . LYS A 1 88 ? -7.538 -5.864 -10.462 1.00 91.50 88 LYS A CA 1
ATOM 727 C C . LYS A 1 88 ? -6.484 -5.185 -11.344 1.00 91.50 88 LYS A C 1
ATOM 729 O O . LYS A 1 88 ? -6.450 -5.450 -12.543 1.00 91.50 88 LYS A O 1
ATOM 734 N N . TYR A 1 89 ? -5.678 -4.278 -10.791 1.00 85.81 89 TYR A N 1
ATOM 735 C CA . TYR A 1 89 ? -4.608 -3.616 -11.547 1.00 85.81 89 TYR A CA 1
ATOM 736 C C . TYR A 1 89 ? -3.330 -4.459 -11.586 1.00 85.81 89 TYR A C 1
ATOM 738 O O . TYR A 1 89 ? -2.616 -4.428 -12.584 1.00 85.81 89 TYR A O 1
ATOM 746 N N . TYR A 1 90 ? -3.073 -5.243 -10.540 1.00 83.88 90 TYR A N 1
ATOM 747 C CA . TYR A 1 90 ? -1.925 -6.133 -10.445 1.00 83.88 90 TYR A CA 1
ATOM 748 C C . TYR A 1 90 ? -2.008 -7.326 -11.404 1.00 83.88 90 TYR A C 1
ATOM 750 O O . TYR A 1 90 ? -1.034 -7.610 -12.091 1.00 83.88 90 TYR A O 1
ATOM 758 N N . SER A 1 91 ? -3.156 -8.002 -11.506 1.00 83.56 91 SER A N 1
ATOM 759 C CA . SER A 1 91 ? -3.301 -9.238 -12.290 1.00 83.56 91 SER A CA 1
ATOM 760 C C . SER A 1 91 ? -2.886 -9.078 -13.767 1.00 83.56 91 SER A C 1
ATOM 762 O O . SER A 1 91 ? -2.049 -9.855 -14.230 1.00 83.56 91 SER A O 1
ATOM 764 N N . PRO A 1 92 ? -3.334 -8.042 -14.507 1.00 82.31 92 PRO A N 1
ATOM 765 C CA . PRO A 1 92 ? -2.850 -7.806 -15.868 1.00 82.31 92 PRO A CA 1
ATOM 766 C C . PRO A 1 92 ? -1.365 -7.427 -15.925 1.00 82.31 92 PRO A C 1
ATOM 768 O O . PRO A 1 92 ? -0.688 -7.748 -16.902 1.00 82.31 92 PRO 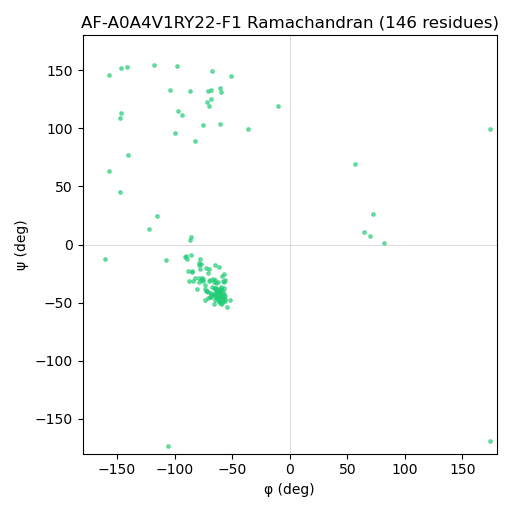A O 1
ATOM 771 N N . LEU A 1 93 ? -0.856 -6.735 -14.896 1.00 76.75 93 LEU A N 1
ATOM 772 C CA . LEU A 1 93 ? 0.557 -6.367 -14.798 1.00 76.75 93 LEU A CA 1
ATOM 773 C C . LEU A 1 93 ? 1.439 -7.602 -14.587 1.00 76.75 93 LEU A C 1
ATOM 775 O O . LEU A 1 93 ? 2.469 -7.701 -15.247 1.00 76.75 93 LEU A O 1
ATOM 779 N N . ASP A 1 94 ? 1.044 -8.558 -13.744 1.00 74.25 94 ASP A N 1
ATOM 780 C CA . ASP A 1 94 ? 1.775 -9.818 -13.524 1.00 74.25 94 ASP A CA 1
ATOM 781 C C . ASP A 1 94 ? 1.865 -10.667 -14.802 1.00 74.25 94 ASP A C 1
ATOM 783 O O . ASP A 1 94 ? 2.870 -11.321 -15.090 1.00 74.25 94 ASP A O 1
ATOM 787 N N . GLU A 1 95 ? 0.844 -10.585 -15.653 1.00 74.69 95 GLU A N 1
ATOM 788 C CA . GLU A 1 95 ? 0.802 -11.342 -16.897 1.00 74.69 95 GLU A CA 1
ATOM 789 C C . GLU A 1 95 ? 1.664 -10.765 -18.028 1.00 74.69 95 GLU A C 1
ATOM 791 O O . GLU A 1 95 ? 1.891 -11.468 -19.028 1.00 74.69 95 GLU A O 1
ATOM 796 N N . THR A 1 96 ? 2.174 -9.533 -17.904 1.00 73.88 96 THR A N 1
ATOM 797 C CA . THR A 1 96 ? 2.945 -8.935 -18.999 1.00 73.88 96 THR A CA 1
ATOM 798 C C . THR A 1 96 ? 4.278 -9.666 -19.219 1.00 73.88 96 THR A C 1
ATOM 800 O O . THR A 1 96 ? 4.889 -10.174 -18.272 1.00 73.88 96 THR A O 1
ATOM 803 N N . PRO A 1 97 ? 4.795 -9.712 -20.463 1.00 66.38 97 PRO A N 1
ATOM 804 C CA . PRO A 1 97 ? 6.068 -10.368 -20.762 1.00 66.38 97 PRO A CA 1
ATOM 805 C C . PRO A 1 97 ? 7.244 -9.817 -19.948 1.00 66.38 97 PRO A C 1
ATOM 807 O O . PRO A 1 97 ? 8.167 -10.560 -19.626 1.00 66.38 97 PRO A O 1
ATOM 810 N N . VAL A 1 98 ? 7.215 -8.525 -19.612 1.00 64.69 98 VAL A N 1
ATOM 811 C CA . VAL A 1 98 ? 8.237 -7.858 -18.794 1.00 64.69 98 VAL A CA 1
ATOM 812 C C . VAL A 1 98 ? 8.232 -8.440 -17.383 1.00 64.69 98 VAL A C 1
ATOM 814 O O . VAL A 1 98 ? 9.268 -8.859 -16.874 1.00 64.69 98 VAL A O 1
ATOM 817 N N . THR A 1 99 ? 7.057 -8.570 -16.784 1.00 63.69 99 THR A N 1
ATOM 818 C CA . THR A 1 99 ? 6.879 -9.081 -15.424 1.00 63.69 99 THR A CA 1
ATOM 819 C C . THR A 1 99 ? 7.145 -10.576 -15.317 1.00 63.69 99 THR A C 1
ATOM 821 O O . THR A 1 99 ? 7.868 -11.014 -14.424 1.00 63.69 99 THR A O 1
ATOM 824 N N . LYS A 1 100 ? 6.686 -11.362 -16.299 1.00 66.69 100 LYS A N 1
ATOM 825 C CA . LYS A 1 100 ? 7.029 -12.788 -16.413 1.00 66.69 100 LYS A CA 1
ATOM 826 C C . LYS A 1 100 ? 8.537 -12.993 -16.523 1.00 66.69 100 LYS A C 1
ATOM 828 O O . LYS A 1 100 ? 9.095 -13.821 -15.809 1.00 66.69 100 LYS A O 1
ATOM 833 N N . LYS A 1 101 ? 9.216 -12.202 -17.365 1.00 59.84 101 LYS A N 1
ATOM 834 C CA . LYS A 1 101 ? 10.684 -12.203 -17.441 1.00 59.84 101 LYS A CA 1
ATOM 835 C C . LYS A 1 101 ? 11.301 -11.839 -16.092 1.00 59.84 101 LYS A C 1
ATOM 837 O O . LYS A 1 101 ? 12.201 -12.536 -15.653 1.00 59.84 101 LYS A O 1
ATOM 842 N N . ARG A 1 102 ? 10.806 -10.818 -15.390 1.00 64.06 102 ARG A N 1
ATOM 843 C CA . ARG A 1 102 ? 11.285 -10.478 -14.040 1.00 64.06 102 ARG A CA 1
ATOM 844 C C . ARG A 1 102 ? 11.178 -11.663 -13.078 1.00 64.06 102 ARG A C 1
ATOM 846 O O . ARG A 1 102 ? 12.157 -11.965 -12.416 1.00 64.06 102 ARG A O 1
ATOM 853 N N . ARG A 1 103 ? 10.042 -12.363 -13.040 1.00 64.44 103 ARG A N 1
ATOM 854 C CA . ARG A 1 103 ? 9.846 -13.523 -12.155 1.00 64.44 103 ARG A CA 1
ATOM 855 C C . ARG A 1 103 ? 10.785 -14.688 -12.483 1.00 64.44 103 ARG A C 1
ATOM 857 O O . ARG A 1 103 ? 11.192 -15.409 -11.585 1.00 64.44 103 ARG A O 1
ATOM 864 N N . ILE A 1 104 ? 11.122 -14.857 -13.762 1.00 63.88 104 ILE A N 1
ATOM 865 C CA . ILE A 1 104 ? 12.027 -15.908 -14.252 1.00 63.88 104 ILE A CA 1
ATOM 866 C C . ILE A 1 104 ? 13.507 -15.530 -14.056 1.00 63.88 104 ILE A C 1
ATOM 868 O O . ILE A 1 104 ? 14.316 -16.395 -13.748 1.00 63.88 104 ILE A O 1
ATOM 872 N N . TYR A 1 105 ? 13.871 -14.259 -14.247 1.00 60.00 105 TYR A N 1
ATOM 873 C CA . TYR A 1 105 ? 15.268 -13.802 -14.316 1.00 60.00 105 TYR A CA 1
ATOM 874 C C . TYR A 1 105 ? 15.741 -13.006 -13.091 1.00 60.00 105 TYR A C 1
ATOM 876 O O . TYR A 1 105 ? 16.936 -12.769 -12.948 1.00 60.00 105 TYR A O 1
ATOM 884 N N . ARG A 1 106 ? 14.836 -12.556 -12.218 1.00 56.06 106 ARG A N 1
ATOM 885 C CA . ARG A 1 106 ? 15.147 -11.789 -11.006 1.00 56.06 106 ARG A CA 1
ATOM 886 C C . ARG A 1 106 ? 14.251 -12.256 -9.857 1.00 56.06 106 ARG A C 1
ATOM 888 O O . ARG A 1 106 ? 13.298 -11.572 -9.489 1.00 56.06 106 ARG A O 1
ATOM 895 N N . ASN A 1 107 ? 14.588 -13.403 -9.277 1.00 48.19 107 ASN A N 1
ATOM 896 C CA . ASN A 1 107 ? 14.125 -13.784 -7.949 1.00 48.19 107 ASN A CA 1
ATOM 897 C C . ASN A 1 107 ? 15.251 -13.490 -6.936 1.00 48.19 107 ASN A C 1
ATOM 899 O O . ASN A 1 107 ? 16.147 -14.312 -6.774 1.00 48.19 107 ASN A O 1
ATOM 903 N N . PRO A 1 108 ? 15.242 -12.333 -6.249 1.00 45.62 108 PRO A N 1
ATOM 904 C CA . PRO A 1 108 ? 16.214 -12.047 -5.193 1.00 45.62 108 PRO A CA 1
ATOM 905 C C . PRO A 1 108 ? 16.118 -13.043 -4.028 1.00 45.62 108 PRO A C 1
ATOM 907 O O . PRO A 1 108 ? 17.071 -13.209 -3.279 1.00 45.62 108 PRO A O 1
ATOM 910 N N . PHE A 1 109 ? 14.997 -13.758 -3.894 1.00 39.50 109 PHE A N 1
ATOM 911 C CA . PHE A 1 109 ? 14.870 -14.861 -2.951 1.00 39.50 109 PHE A CA 1
ATOM 912 C C . PHE A 1 109 ? 15.560 -16.142 -3.426 1.00 39.50 109 PHE A C 1
ATOM 914 O O . PHE A 1 109 ? 15.780 -16.992 -2.582 1.00 39.50 109 PHE A O 1
ATOM 921 N N . ASP A 1 110 ? 15.921 -16.318 -4.702 1.00 51.69 110 ASP A N 1
ATOM 922 C CA . ASP A 1 110 ? 16.739 -17.471 -5.118 1.00 51.69 110 ASP A CA 1
ATOM 923 C C . ASP A 1 110 ? 18.195 -17.300 -4.669 1.00 51.69 110 ASP A C 1
ATOM 925 O O . ASP A 1 110 ? 18.802 -18.265 -4.222 1.00 51.69 110 ASP A O 1
ATOM 929 N N . GLU A 1 111 ? 18.720 -16.072 -4.652 1.00 45.50 111 GLU A N 1
ATOM 930 C CA . GLU A 1 111 ? 20.046 -15.771 -4.089 1.00 45.50 111 GLU A CA 1
ATOM 931 C C . GLU A 1 111 ? 20.076 -16.016 -2.568 1.00 45.50 111 GLU A C 1
ATOM 933 O O . GLU A 1 111 ? 20.875 -16.816 -2.083 1.00 45.50 111 GLU A O 1
ATOM 938 N N . TYR A 1 112 ? 19.118 -15.450 -1.821 1.00 44.59 112 TYR A N 1
ATOM 939 C CA . TYR A 1 112 ? 19.009 -15.661 -0.370 1.00 44.59 112 TYR A CA 1
ATOM 940 C C . TYR A 1 112 ? 18.634 -17.104 0.020 1.00 44.59 112 TYR A C 1
ATOM 942 O O . TYR A 1 112 ? 19.098 -17.617 1.040 1.00 44.59 112 TYR A O 1
ATOM 950 N N . ARG A 1 113 ? 17.781 -17.791 -0.752 1.00 44.38 113 ARG A N 1
ATOM 951 C CA . ARG A 1 113 ? 17.334 -19.166 -0.456 1.00 44.38 113 ARG A CA 1
ATOM 952 C C . ARG A 1 113 ? 18.396 -20.210 -0.765 1.00 44.38 113 ARG A C 1
ATOM 954 O O . ARG A 1 113 ? 18.393 -21.233 -0.087 1.00 44.38 113 ARG A O 1
ATOM 961 N N . GLU A 1 114 ? 19.262 -20.001 -1.755 1.00 46.16 114 GLU A N 1
ATOM 962 C CA . GLU A 1 114 ? 20.418 -20.877 -1.999 1.00 46.16 114 GLU A CA 1
ATOM 963 C C . GLU A 1 114 ? 21.502 -20.684 -0.925 1.00 46.16 114 GLU A C 1
ATOM 965 O O . GLU A 1 114 ? 22.022 -21.668 -0.396 1.00 46.16 114 GLU A O 1
ATOM 970 N N . GLU A 1 115 ? 21.746 -19.442 -0.497 1.00 38.91 115 GLU A N 1
ATOM 971 C CA . GLU A 1 115 ? 22.664 -19.109 0.604 1.00 38.91 115 GLU A CA 1
ATOM 972 C C . GLU A 1 115 ? 22.193 -19.707 1.949 1.00 38.91 115 GLU A C 1
ATOM 974 O O . GLU A 1 115 ? 22.970 -20.298 2.699 1.00 38.91 115 GLU A O 1
ATOM 979 N N . SER A 1 116 ? 20.878 -19.687 2.200 1.00 38.50 116 SER A N 1
ATOM 980 C CA . SER A 1 116 ? 20.247 -20.296 3.386 1.00 38.50 116 SER A CA 1
ATOM 981 C C . SER A 1 116 ? 20.201 -21.831 3.362 1.00 38.50 116 SER A C 1
ATOM 983 O O . SER A 1 116 ? 19.996 -22.454 4.403 1.00 38.50 116 SER A O 1
ATOM 985 N N . ARG A 1 117 ? 20.327 -22.465 2.186 1.00 46.50 117 ARG A N 1
ATOM 986 C CA . ARG A 1 117 ? 20.237 -23.931 2.020 1.00 46.50 117 ARG A CA 1
ATOM 987 C C . ARG A 1 117 ? 21.590 -24.622 2.204 1.00 46.50 117 ARG A C 1
ATOM 989 O O . ARG A 1 117 ? 21.621 -25.810 2.515 1.00 46.50 117 ARG A O 1
ATOM 996 N N . GLN A 1 118 ? 22.690 -23.888 2.020 1.00 46.69 118 GLN A N 1
ATOM 997 C CA . GLN A 1 118 ? 24.063 -24.389 2.151 1.00 46.69 118 GLN A CA 1
ATOM 998 C C . GLN A 1 118 ? 24.651 -24.227 3.560 1.00 46.69 118 GLN A C 1
ATOM 1000 O O . GLN A 1 118 ? 25.699 -24.804 3.840 1.00 46.69 118 GLN A O 1
ATOM 1005 N N . ALA A 1 119 ? 23.995 -23.488 4.457 1.00 36.38 119 ALA A N 1
ATOM 1006 C CA . ALA A 1 119 ? 24.479 -23.263 5.814 1.00 36.38 119 ALA A CA 1
ATOM 1007 C C . ALA A 1 119 ? 23.895 -24.297 6.802 1.00 36.38 119 ALA A C 1
ATOM 1009 O O . ALA A 1 119 ? 22.701 -24.242 7.108 1.00 36.38 119 ALA A O 1
ATOM 1010 N N . PRO A 1 120 ? 24.700 -25.221 7.368 1.00 39.19 120 PRO A N 1
ATOM 1011 C CA . PRO A 1 120 ? 24.314 -25.905 8.588 1.00 39.19 120 PRO A CA 1
ATOM 1012 C C . PRO A 1 120 ? 24.385 -24.902 9.741 1.00 39.19 120 PRO A C 1
ATOM 1014 O O . PRO A 1 120 ? 25.364 -24.178 9.906 1.00 39.19 120 PRO A O 1
ATOM 1017 N N . THR A 1 121 ? 23.324 -24.884 10.536 1.00 47.72 121 THR A N 1
ATOM 1018 C CA . THR A 1 121 ? 23.128 -24.122 11.767 1.00 47.72 121 THR A CA 1
ATOM 1019 C C . THR A 1 121 ? 24.400 -23.994 12.611 1.00 47.72 121 THR A C 1
ATOM 1021 O O . THR A 1 121 ? 24.686 -24.898 13.385 1.00 47.72 121 THR A O 1
ATOM 1024 N N . LEU A 1 122 ? 25.115 -22.866 12.545 1.00 32.44 122 LEU A N 1
ATOM 102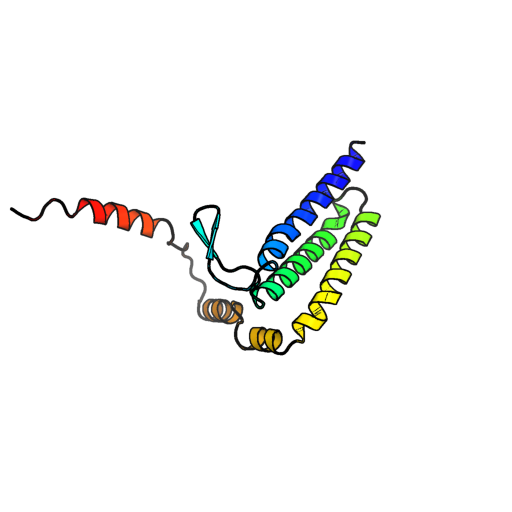5 C CA . LEU A 1 122 ? 26.016 -22.417 13.611 1.00 32.44 122 LEU A CA 1
ATOM 1026 C C . LEU A 1 122 ? 26.044 -20.882 13.677 1.00 32.44 122 LEU A C 1
ATOM 1028 O O . LEU A 1 122 ? 26.582 -20.209 12.806 1.00 32.44 122 LEU A O 1
ATOM 1032 N N . LEU A 1 123 ? 25.424 -20.372 14.746 1.00 47.59 123 LEU A N 1
ATOM 1033 C CA . LEU A 1 123 ? 25.624 -19.068 15.385 1.00 47.59 123 LEU A CA 1
ATOM 1034 C C . LEU A 1 123 ? 26.850 -18.273 14.900 1.00 47.59 123 LEU A C 1
ATOM 1036 O O . LEU A 1 123 ? 27.957 -18.697 15.211 1.00 47.59 123 LEU A O 1
ATOM 1040 N N . GLN A 1 124 ? 26.642 -17.073 14.335 1.00 32.66 124 GLN A N 1
ATOM 1041 C CA . GLN A 1 124 ? 27.326 -15.824 14.732 1.00 32.66 124 GLN A CA 1
ATOM 1042 C C . GLN A 1 124 ? 26.497 -14.583 14.328 1.00 32.66 124 GLN A C 1
ATOM 1044 O O . GLN A 1 124 ? 25.826 -14.609 13.295 1.00 32.66 124 GLN A O 1
ATOM 1049 N N . PRO A 1 125 ? 26.517 -13.491 15.121 1.00 34.41 125 PRO A N 1
ATOM 1050 C CA . PRO A 1 125 ? 25.907 -12.224 14.732 1.00 34.41 125 PRO A CA 1
ATOM 1051 C C . PRO A 1 125 ? 26.693 -11.605 13.569 1.00 34.41 125 PRO A C 1
ATOM 1053 O O . PRO A 1 125 ? 27.922 -11.531 13.616 1.00 34.41 125 PRO A O 1
ATOM 1056 N N . ALA A 1 126 ? 25.977 -11.153 12.537 1.00 37.78 126 ALA A N 1
ATOM 1057 C CA . ALA A 1 126 ? 26.564 -10.483 11.384 1.00 37.78 126 ALA A CA 1
ATOM 1058 C C . ALA A 1 126 ? 27.285 -9.203 11.831 1.00 37.78 126 ALA A C 1
ATOM 1060 O O . ALA A 1 126 ? 26.683 -8.172 12.127 1.00 37.78 126 ALA A O 1
ATOM 1061 N N . SER A 1 127 ? 28.606 -9.285 11.882 1.00 45.56 127 SER A N 1
ATOM 1062 C CA . SER A 1 127 ? 29.492 -8.138 11.902 1.00 45.56 127 SER A CA 1
ATOM 1063 C C . SER A 1 127 ? 29.533 -7.576 10.485 1.00 45.56 127 SER A C 1
ATOM 1065 O O . SER A 1 127 ? 30.176 -8.167 9.627 1.00 45.56 127 SER A O 1
ATOM 1067 N N . SER A 1 128 ? 28.823 -6.471 10.219 1.00 40.94 128 SER A N 1
ATOM 1068 C CA . SER A 1 128 ? 29.249 -5.420 9.270 1.00 40.94 128 SER A CA 1
ATOM 1069 C C . SER A 1 128 ? 28.175 -4.349 9.053 1.00 40.94 128 SER A C 1
ATOM 1071 O O . SER A 1 128 ? 27.265 -4.510 8.251 1.00 40.94 128 SER A O 1
ATOM 1073 N N . MET A 1 129 ? 28.339 -3.220 9.744 1.00 35.44 129 MET A N 1
ATOM 1074 C CA . MET A 1 129 ? 28.151 -1.870 9.178 1.00 35.44 129 MET A CA 1
ATOM 1075 C C . MET A 1 129 ? 28.847 -0.790 10.028 1.00 35.44 129 MET A C 1
ATOM 1077 O O . MET A 1 129 ? 29.061 0.313 9.547 1.00 35.44 129 MET A O 1
ATOM 1081 N N . THR A 1 130 ? 29.291 -1.099 11.254 1.00 38.59 130 THR A N 1
ATOM 1082 C CA . THR A 1 130 ? 30.119 -0.173 12.058 1.00 38.59 130 THR A CA 1
ATOM 1083 C C . THR A 1 130 ? 31.616 -0.266 11.728 1.00 38.59 130 THR A C 1
ATOM 1085 O O . THR A 1 130 ? 32.346 0.705 11.898 1.00 38.59 130 THR A O 1
ATOM 1088 N N . THR A 1 131 ? 32.090 -1.393 11.188 1.00 43.94 131 THR A N 1
ATOM 1089 C CA . THR A 1 131 ? 33.531 -1.622 10.961 1.00 43.94 131 THR A CA 1
ATOM 1090 C C . THR A 1 131 ? 34.087 -0.900 9.728 1.00 43.94 131 THR A C 1
ATOM 1092 O O . THR A 1 131 ? 35.284 -0.638 9.680 1.00 43.94 131 THR A O 1
ATOM 1095 N N . LEU A 1 132 ? 33.249 -0.507 8.759 1.00 40.97 132 LEU A N 1
ATOM 1096 C CA . LEU A 1 132 ? 33.718 0.278 7.607 1.00 40.97 132 LEU A CA 1
ATOM 1097 C C . LEU A 1 132 ? 33.916 1.764 7.938 1.00 40.97 132 LEU A C 1
ATOM 1099 O O . LEU A 1 132 ? 34.827 2.375 7.396 1.00 40.97 132 LEU A O 1
ATOM 1103 N N . LEU A 1 133 ? 33.161 2.317 8.893 1.00 41.97 133 LEU A N 1
ATOM 1104 C CA . LEU A 1 133 ? 33.343 3.707 9.336 1.00 41.97 133 LEU A CA 1
ATOM 1105 C C . LEU A 1 133 ? 34.564 3.879 10.257 1.00 41.97 133 LEU A C 1
ATOM 1107 O O . LEU A 1 133 ? 35.207 4.919 10.234 1.00 41.97 133 LEU A O 1
ATOM 1111 N N . GLN A 1 134 ? 34.954 2.846 11.015 1.00 45.12 134 GLN A N 1
ATOM 1112 C CA . GLN A 1 134 ? 36.163 2.903 11.854 1.00 45.12 134 GLN A CA 1
ATOM 1113 C C . GLN A 1 134 ? 37.470 2.693 11.069 1.00 45.12 134 GLN A C 1
ATOM 1115 O O . GLN A 1 134 ? 38.541 3.043 11.563 1.00 45.12 134 GLN A O 1
ATOM 1120 N N . ALA A 1 135 ? 37.402 2.142 9.853 1.00 47.09 135 ALA A N 1
ATOM 1121 C CA . ALA A 1 135 ? 38.572 1.965 8.993 1.00 47.09 135 ALA A CA 1
ATOM 1122 C C . ALA A 1 135 ? 38.935 3.244 8.211 1.00 47.09 135 ALA A C 1
ATOM 1124 O O . ALA A 1 135 ? 40.115 3.472 7.943 1.00 47.09 135 ALA A O 1
ATOM 1125 N N . GLU A 1 136 ? 37.958 4.100 7.892 1.00 46.88 136 GLU A N 1
ATOM 1126 C CA . GLU A 1 136 ? 38.208 5.382 7.212 1.00 46.88 136 GLU A CA 1
ATOM 1127 C C . GLU A 1 136 ? 38.843 6.423 8.151 1.00 46.88 136 GLU A C 1
ATOM 1129 O O . GLU A 1 136 ? 39.797 7.100 7.756 1.00 46.88 136 GLU A O 1
ATOM 1134 N N . ASP A 1 137 ? 38.428 6.470 9.423 1.00 46.94 137 ASP A N 1
ATOM 1135 C CA . ASP A 1 137 ? 39.012 7.389 10.414 1.00 46.94 137 ASP A CA 1
ATOM 1136 C C . ASP A 1 137 ? 40.464 7.027 10.788 1.00 46.94 137 ASP A C 1
ATOM 1138 O O . ASP A 1 137 ? 41.282 7.908 11.060 1.00 46.94 137 ASP A O 1
ATOM 1142 N N . ALA A 1 138 ? 40.839 5.742 10.741 1.00 49.88 138 ALA A N 1
ATOM 1143 C CA . ALA A 1 138 ? 42.215 5.306 11.003 1.00 49.88 138 ALA A CA 1
ATOM 1144 C C . ALA A 1 138 ? 43.163 5.555 9.812 1.00 49.88 138 ALA A C 1
ATOM 1146 O O . ALA A 1 138 ? 44.355 5.808 10.006 1.00 49.88 138 ALA A O 1
ATOM 1147 N N . ALA A 1 139 ? 42.646 5.516 8.579 1.00 49.97 139 ALA A N 1
ATOM 1148 C CA . ALA A 1 139 ? 43.442 5.755 7.376 1.00 49.97 139 ALA A CA 1
ATOM 1149 C C . ALA A 1 139 ? 43.775 7.245 7.179 1.00 49.97 139 ALA A C 1
ATOM 1151 O O . ALA A 1 139 ? 44.850 7.569 6.670 1.00 49.97 139 ALA A O 1
ATOM 1152 N N . SER A 1 140 ? 42.912 8.156 7.643 1.00 46.47 140 SER A N 1
ATOM 1153 C CA . SER A 1 140 ? 43.117 9.599 7.463 1.00 46.47 140 SER A CA 1
ATOM 1154 C C . SER A 1 140 ? 44.137 10.222 8.435 1.00 46.47 140 SER A C 1
ATOM 1156 O O . SER A 1 140 ? 44.651 11.306 8.158 1.00 46.47 140 SER A O 1
ATOM 1158 N N . SER A 1 141 ? 44.499 9.543 9.534 1.00 47.09 141 SER A N 1
ATOM 1159 C CA . SER A 1 141 ? 45.569 9.988 10.450 1.00 47.09 141 SER A CA 1
ATOM 1160 C C . SER A 1 141 ? 46.971 9.469 10.096 1.00 47.09 141 SER A C 1
ATOM 1162 O O . SER A 1 141 ? 47.949 9.956 10.662 1.00 47.09 141 SER A O 1
ATOM 1164 N N . SER A 1 142 ? 47.117 8.523 9.158 1.00 48.38 142 SER A N 1
ATOM 1165 C CA . SER A 1 142 ? 48.424 7.906 8.863 1.00 48.38 142 SER A CA 1
ATOM 1166 C C . SER A 1 142 ? 49.252 8.626 7.787 1.00 48.38 142 SER A C 1
ATOM 1168 O O . SER A 1 142 ? 50.442 8.341 7.655 1.00 48.38 142 SER A O 1
ATOM 1170 N N . THR A 1 143 ? 48.689 9.570 7.027 1.00 50.28 143 THR A N 1
ATOM 1171 C CA . THR A 1 143 ? 49.416 10.267 5.943 1.00 50.28 143 THR A CA 1
ATOM 1172 C C . THR A 1 143 ? 50.228 11.492 6.374 1.00 50.28 143 THR A C 1
ATOM 1174 O O . THR A 1 143 ? 50.801 12.149 5.513 1.00 50.28 143 THR A O 1
ATOM 1177 N N . HIS A 1 144 ? 50.360 11.791 7.673 1.00 46.28 144 HIS A N 1
ATOM 1178 C CA . HIS A 1 144 ? 51.161 12.937 8.141 1.00 46.28 144 HIS A CA 1
ATOM 1179 C C . HIS A 1 144 ? 52.399 12.570 8.982 1.00 46.28 144 HIS A C 1
ATOM 1181 O O . HIS A 1 144 ? 52.851 13.391 9.770 1.00 46.28 144 HIS A O 1
ATOM 1187 N N . ASN A 1 145 ? 52.969 11.364 8.840 1.00 47.84 145 ASN A N 1
ATOM 1188 C CA . ASN A 1 145 ? 54.198 10.995 9.567 1.00 47.84 145 ASN A CA 1
ATOM 1189 C C . ASN A 1 145 ? 55.125 10.025 8.807 1.00 47.84 145 ASN A C 1
ATOM 1191 O O . ASN A 1 145 ? 55.631 9.059 9.374 1.00 47.84 145 ASN A O 1
ATOM 1195 N N . SER A 1 146 ? 55.367 10.258 7.513 1.00 43.75 146 SER A N 1
ATOM 1196 C CA . SER A 1 146 ? 56.479 9.611 6.788 1.00 43.75 146 SER A CA 1
ATOM 1197 C C . SER A 1 146 ? 56.909 10.401 5.549 1.00 43.75 146 SER A C 1
ATOM 1199 O O . SER A 1 146 ? 56.822 9.908 4.433 1.00 43.75 146 SER A O 1
ATOM 1201 N N . LEU A 1 147 ? 57.396 11.624 5.749 1.00 39.16 147 LEU A N 1
ATOM 1202 C CA . LEU A 1 147 ? 58.451 12.235 4.934 1.00 39.16 147 LEU A CA 1
ATOM 1203 C C . LEU A 1 147 ? 59.255 13.125 5.893 1.00 39.16 147 LEU A C 1
ATOM 1205 O O . LEU A 1 147 ? 58.678 14.054 6.443 1.00 39.16 147 LEU A O 1
ATOM 1209 N N . LEU A 1 148 ? 60.516 12.730 6.121 1.00 37.44 148 LEU A N 1
ATOM 1210 C CA . LEU A 1 148 ? 61.662 13.483 6.668 1.00 37.44 148 LEU A CA 1
ATOM 1211 C C . LEU A 1 148 ? 61.380 14.759 7.480 1.00 37.44 148 LEU A C 1
ATOM 1213 O O . LEU A 1 148 ? 60.984 15.775 6.870 1.00 37.44 148 LEU A O 1
#

pLDDT: mean 70.86, std 19.35, range [32.44, 95.12]

Radius of gyration: 23.02 Å; Cα contacts (8 Å, |Δi|>4): 90; chains: 1; bounding box: 79×42×40 Å